Protein AF-A0A1R3UM86-F1 (afdb_monomer)

Mean predicted aligned error: 8.24 Å

Solvent-accessible surface area (backbone atoms only — not comparable to full-atom values): 5880 Å² total; per-residue (Å²): 135,85,75,83,79,52,48,93,75,40,53,72,79,44,79,42,78,63,51,101,90,42,57,15,37,38,29,35,41,43,92,96,79,44,45,35,36,31,32,34,75,47,96,32,30,38,39,35,24,37,64,52,99,93,43,79,43,80,76,50,77,45,39,62,90,70,76,36,81,45,64,58,50,51,48,33,53,55,43,44,67,75,49,68,71,74,66,80,70,81,88,72,80,82,87,135

Structure (mmCIF, N/CA/C/O backbone):
data_AF-A0A1R3UM86-F1
#
_entry.id   AF-A0A1R3UM86-F1
#
loop_
_atom_site.group_PDB
_atom_site.id
_atom_site.type_symbol
_atom_site.label_atom_id
_atom_site.label_alt_id
_atom_site.label_comp_id
_atom_site.label_asym_id
_atom_site.label_entity_id
_atom_site.label_seq_id
_atom_site.pdbx_PDB_ins_code
_atom_site.Cartn_x
_atom_site.Cartn_y
_atom_site.Cartn_z
_atom_site.occupancy
_atom_site.B_iso_or_equiv
_atom_site.auth_seq_id
_atom_site.auth_comp_id
_atom_site.auth_asym_id
_atom_site.auth_atom_id
_atom_site.pdbx_PDB_model_num
ATOM 1 N N . MET A 1 1 ? -23.383 6.975 3.597 1.00 40.12 1 MET A N 1
ATOM 2 C CA . MET A 1 1 ? -22.492 6.794 2.433 1.00 40.12 1 MET A CA 1
ATOM 3 C C . MET A 1 1 ? -21.077 7.086 2.903 1.00 40.12 1 MET A C 1
ATOM 5 O O . MET A 1 1 ? -20.813 8.226 3.260 1.00 40.12 1 MET A O 1
ATOM 9 N N . ALA A 1 2 ? -20.217 6.074 3.027 1.00 54.38 2 ALA A N 1
ATOM 10 C CA . ALA A 1 2 ? -18.800 6.308 3.304 1.00 54.38 2 ALA A CA 1
ATOM 11 C C . ALA A 1 2 ? -18.134 6.722 1.985 1.00 54.38 2 ALA A C 1
ATOM 13 O O . ALA A 1 2 ? -18.314 6.045 0.975 1.00 54.38 2 ALA A O 1
ATOM 14 N N . LEU A 1 3 ? -17.450 7.866 1.971 1.00 58.16 3 LEU A N 1
ATOM 15 C CA . LEU A 1 3 ? -16.663 8.293 0.815 1.00 58.16 3 LEU A CA 1
ATOM 16 C C . LEU A 1 3 ? -15.552 7.259 0.563 1.00 58.16 3 LEU A C 1
ATOM 18 O O . LEU A 1 3 ? -14.975 6.769 1.538 1.00 58.16 3 LEU A O 1
ATOM 22 N N . PRO A 1 4 ? -15.246 6.920 -0.703 1.00 70.06 4 PRO A N 1
ATOM 23 C CA . PRO A 1 4 ? -14.147 6.015 -1.006 1.00 70.06 4 PRO A CA 1
ATOM 24 C C . PRO A 1 4 ? -12.846 6.627 -0.486 1.00 70.06 4 PRO A C 1
ATOM 26 O O . PRO A 1 4 ? -12.523 7.778 -0.793 1.00 70.06 4 PRO A O 1
ATOM 29 N N . LEU A 1 5 ? -12.129 5.864 0.335 1.00 82.81 5 LEU A N 1
ATOM 30 C CA . LEU A 1 5 ? -10.875 6.293 0.935 1.00 82.81 5 LEU A CA 1
ATOM 31 C C . LEU A 1 5 ? -9.834 6.484 -0.176 1.00 82.81 5 LEU A C 1
ATOM 33 O O . LEU A 1 5 ? -9.606 5.580 -0.981 1.00 82.81 5 LEU A O 1
ATOM 37 N N . ARG A 1 6 ? -9.215 7.667 -0.242 1.00 90.12 6 ARG A N 1
ATOM 38 C CA . ARG A 1 6 ? -8.183 7.972 -1.241 1.00 90.12 6 ARG A CA 1
ATOM 39 C C . ARG A 1 6 ? -6.802 7.929 -0.620 1.00 90.12 6 ARG A C 1
ATOM 41 O O . ARG A 1 6 ? -6.574 8.551 0.416 1.00 90.12 6 ARG A O 1
ATOM 48 N N . ALA A 1 7 ? -5.863 7.270 -1.295 1.00 90.69 7 ALA A N 1
ATOM 49 C CA . ALA A 1 7 ? -4.482 7.173 -0.829 1.00 90.69 7 ALA A CA 1
ATOM 50 C C . ALA A 1 7 ? -3.831 8.557 -0.647 1.00 90.69 7 ALA A C 1
ATOM 52 O O . ALA A 1 7 ? -3.067 8.763 0.290 1.00 90.69 7 ALA A O 1
ATOM 53 N N . SER A 1 8 ? -4.198 9.537 -1.481 1.00 92.00 8 SER A N 1
ATOM 54 C CA . SER A 1 8 ? -3.701 10.922 -1.409 1.00 92.00 8 SER A CA 1
ATOM 55 C C . SER A 1 8 ? -4.169 11.695 -0.176 1.00 92.00 8 SER A C 1
ATOM 57 O O . SER A 1 8 ? -3.624 12.752 0.129 1.00 92.00 8 SER A O 1
ATOM 59 N N . GLN A 1 9 ? -5.175 11.180 0.529 1.00 92.06 9 GLN A N 1
ATOM 60 C CA . GLN A 1 9 ? -5.705 11.763 1.759 1.00 92.06 9 GLN A CA 1
ATOM 61 C C . GLN A 1 9 ? -5.142 11.077 3.007 1.00 92.06 9 GLN A C 1
ATOM 63 O O . GLN A 1 9 ? -5.433 11.511 4.123 1.00 92.06 9 GLN A O 1
ATOM 68 N N . LEU A 1 10 ? -4.356 10.007 2.841 1.00 92.31 10 LEU A N 1
ATOM 69 C CA . LEU A 1 10 ? -3.799 9.276 3.965 1.00 92.31 10 LEU A CA 1
ATOM 70 C C . LEU A 1 10 ? -2.593 10.013 4.555 1.00 92.31 10 LEU A C 1
ATOM 72 O O . LEU A 1 10 ? -1.683 10.398 3.817 1.00 92.31 10 LEU A O 1
ATOM 76 N N . PRO A 1 11 ? -2.531 10.170 5.887 1.00 94.88 11 PRO A N 1
ATOM 77 C CA . PRO A 1 11 ? -1.351 10.706 6.541 1.00 94.88 11 PRO A CA 1
ATOM 78 C C . PRO A 1 11 ? -0.139 9.794 6.317 1.00 94.88 11 PRO A C 1
ATOM 80 O O . PRO A 1 11 ? -0.126 8.627 6.717 1.00 94.88 11 PRO A O 1
ATOM 83 N N . VAL A 1 12 ? 0.911 10.362 5.726 1.00 96.38 12 VAL A N 1
ATOM 84 C CA . VAL A 1 12 ? 2.212 9.707 5.565 1.00 96.38 12 VAL A CA 1
ATOM 85 C C . VAL A 1 12 ? 3.000 9.850 6.865 1.00 96.38 12 VAL A C 1
ATOM 87 O O . VAL A 1 12 ? 3.270 10.959 7.326 1.00 96.38 12 VAL A O 1
ATOM 90 N N . LYS A 1 13 ? 3.359 8.723 7.483 1.00 96.56 13 LYS A N 1
ATOM 91 C CA . LYS A 1 13 ? 4.146 8.681 8.731 1.00 96.56 13 LYS A CA 1
ATOM 92 C C . LYS A 1 13 ? 5.639 8.547 8.481 1.00 96.56 13 LYS A C 1
ATOM 94 O O . LYS A 1 13 ? 6.440 8.940 9.323 1.00 96.56 13 LYS A O 1
ATOM 99 N N . TYR A 1 14 ? 6.007 7.967 7.346 1.00 95.88 14 TYR A N 1
ATOM 100 C CA . TYR A 1 14 ? 7.392 7.790 6.941 1.00 95.88 14 TYR A CA 1
ATOM 101 C C . TYR A 1 14 ? 7.467 7.725 5.423 1.00 95.88 14 TYR A C 1
ATOM 103 O O . TYR A 1 14 ? 6.652 7.051 4.797 1.00 95.88 14 TYR A O 1
ATOM 111 N N . GLU A 1 15 ? 8.463 8.382 4.848 1.00 95.38 15 GLU A N 1
ATOM 112 C CA . GLU A 1 15 ? 8.750 8.324 3.423 1.00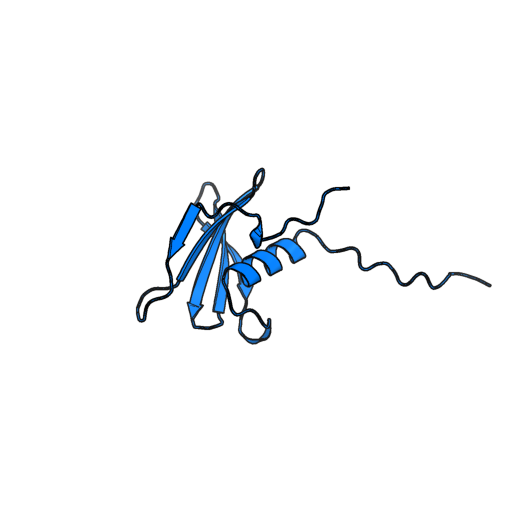 95.38 15 GLU A CA 1
ATOM 113 C C . GLU A 1 15 ? 10.258 8.253 3.212 1.00 95.38 15 GLU A C 1
ATOM 115 O O . GLU A 1 15 ? 11.042 8.941 3.872 1.00 95.38 15 GLU A O 1
ATOM 120 N N . ARG A 1 16 ? 10.656 7.389 2.286 1.00 94.19 16 ARG A N 1
ATOM 121 C CA . ARG A 1 16 ? 12.020 7.244 1.811 1.00 94.19 16 ARG A CA 1
ATOM 122 C C . ARG A 1 16 ? 11.984 6.929 0.325 1.00 94.19 16 ARG A C 1
ATOM 124 O O . ARG A 1 16 ? 11.476 5.883 -0.074 1.00 94.19 16 ARG A O 1
ATOM 131 N N . SER A 1 17 ? 12.598 7.788 -0.474 1.00 90.44 17 SER A N 1
ATOM 132 C CA . SER A 1 17 ? 12.781 7.551 -1.904 1.00 90.44 17 SER A CA 1
ATOM 133 C C . SER A 1 17 ? 13.673 6.339 -2.167 1.00 90.44 17 SER A C 1
ATOM 135 O O . SER A 1 17 ? 14.562 6.016 -1.375 1.00 90.44 17 SER A O 1
ATOM 137 N N . ARG A 1 18 ? 13.450 5.670 -3.300 1.00 90.06 18 ARG A N 1
ATOM 138 C CA . ARG A 1 18 ? 14.321 4.589 -3.764 1.00 90.06 18 ARG A CA 1
ATOM 139 C C . ARG A 1 18 ? 15.719 5.121 -4.088 1.00 90.06 18 ARG A C 1
ATOM 141 O O . ARG A 1 18 ? 15.872 6.147 -4.747 1.00 90.06 18 ARG A O 1
ATOM 148 N N . GLU A 1 19 ? 16.733 4.368 -3.680 1.00 88.88 19 GLU A N 1
ATOM 149 C CA . GLU A 1 19 ? 18.144 4.611 -3.994 1.00 88.88 19 GLU A CA 1
ATOM 150 C C . GLU A 1 19 ? 18.718 3.384 -4.727 1.00 88.88 19 GLU A C 1
ATOM 152 O O . GLU A 1 19 ? 18.123 2.307 -4.714 1.00 88.88 19 GLU A O 1
ATOM 157 N N . ALA A 1 20 ? 19.892 3.503 -5.357 1.00 81.62 20 ALA A N 1
ATOM 158 C CA . ALA A 1 20 ? 20.475 2.428 -6.179 1.00 81.62 20 ALA A CA 1
ATOM 159 C C . ALA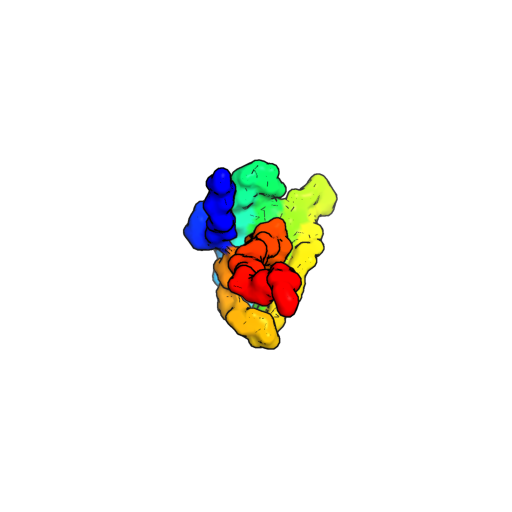 A 1 20 ? 20.631 1.076 -5.447 1.00 81.62 20 ALA A C 1
ATOM 161 O O . ALA A 1 20 ? 20.584 0.023 -6.079 1.00 81.62 20 ALA A O 1
ATOM 162 N N . HIS A 1 21 ? 20.792 1.103 -4.122 1.00 85.06 21 HIS A N 1
ATOM 163 C CA . HIS A 1 21 ? 21.000 -0.081 -3.281 1.00 85.06 21 HIS A CA 1
ATOM 164 C C . HIS A 1 21 ? 19.968 -0.206 -2.157 1.00 85.06 21 HIS A C 1
ATOM 166 O O . HIS A 1 21 ? 20.166 -0.981 -1.221 1.00 85.06 21 HIS A O 1
ATOM 172 N N . ARG A 1 22 ? 18.891 0.585 -2.203 1.00 86.75 22 ARG A N 1
ATOM 173 C CA . ARG A 1 22 ? 17.908 0.629 -1.123 1.00 86.75 22 ARG A CA 1
ATOM 174 C C . ARG A 1 22 ? 16.499 0.807 -1.682 1.00 86.75 22 ARG A C 1
ATOM 176 O O . ARG A 1 22 ? 16.266 1.770 -2.411 1.00 86.75 22 ARG A O 1
ATOM 183 N N . PRO A 1 23 ? 15.550 -0.069 -1.316 1.00 9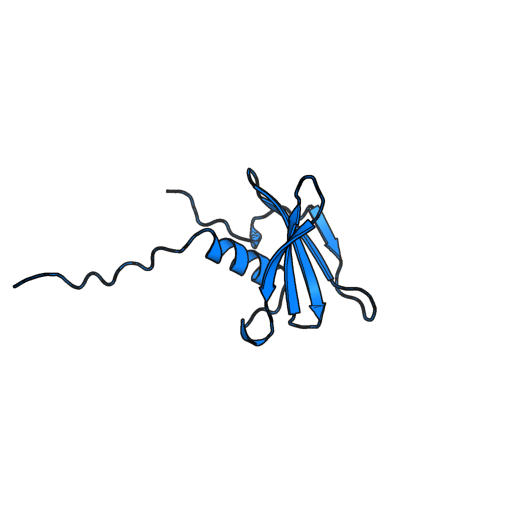0.69 23 PRO A N 1
ATOM 184 C CA . PRO A 1 23 ? 14.186 0.051 -1.802 1.00 90.69 23 PRO A CA 1
ATOM 185 C C . PRO A 1 23 ? 13.534 1.338 -1.294 1.00 90.69 23 PRO A C 1
ATOM 187 O O . PRO A 1 23 ? 13.793 1.780 -0.161 1.00 90.69 23 PRO A O 1
ATOM 190 N N . GLY A 1 24 ? 12.662 1.909 -2.122 1.00 94.06 24 GLY A N 1
ATOM 191 C CA . GLY A 1 24 ? 11.773 2.987 -1.702 1.00 94.06 24 GLY A CA 1
ATOM 192 C C . GLY A 1 24 ? 10.798 2.469 -0.650 1.00 94.06 24 GLY A C 1
ATOM 193 O O . GLY A 1 24 ? 10.495 1.275 -0.609 1.00 94.06 24 GLY A O 1
ATOM 194 N N . GLN A 1 25 ? 10.359 3.328 0.260 1.00 96.06 25 GLN A N 1
ATOM 195 C CA . GLN A 1 25 ? 9.423 2.940 1.304 1.00 96.06 25 GLN A CA 1
ATOM 196 C C . GLN A 1 25 ? 8.554 4.1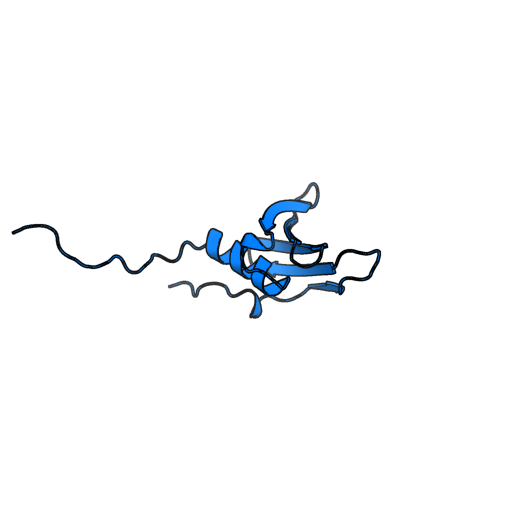11 1.735 1.00 96.06 25 GLN A C 1
ATOM 198 O O . GLN A 1 25 ? 9.075 5.129 2.180 1.00 96.06 25 GLN A O 1
ATOM 203 N N . THR A 1 26 ? 7.244 3.902 1.725 1.00 97.56 26 THR A N 1
ATOM 204 C CA . THR A 1 26 ? 6.269 4.865 2.240 1.00 97.56 26 THR A CA 1
ATOM 205 C C . THR A 1 26 ? 5.339 4.166 3.220 1.00 97.56 26 THR A C 1
ATOM 207 O O . THR A 1 26 ? 4.859 3.068 2.944 1.00 97.56 26 THR A O 1
ATOM 210 N N . ILE A 1 27 ? 5.111 4.763 4.390 1.00 97.50 27 ILE A N 1
ATOM 211 C CA . ILE A 1 27 ? 4.198 4.250 5.414 1.00 97.50 27 ILE A CA 1
ATOM 212 C C . ILE A 1 27 ? 3.025 5.211 5.553 1.00 97.50 27 ILE A C 1
ATOM 214 O O . ILE A 1 27 ? 3.200 6.367 5.942 1.00 97.50 27 ILE A O 1
ATOM 218 N N . TYR A 1 28 ? 1.834 4.697 5.282 1.00 96.75 28 TYR A N 1
ATOM 219 C CA . TYR A 1 28 ? 0.556 5.378 5.407 1.00 96.75 28 TYR A CA 1
ATOM 220 C C . TYR A 1 28 ? -0.142 4.933 6.693 1.00 96.75 28 TYR A C 1
ATOM 222 O O . TYR A 1 28 ? -0.126 3.752 7.044 1.00 96.75 28 TYR A O 1
ATOM 230 N N . GLU A 1 29 ? -0.788 5.862 7.388 1.00 95.00 29 GLU A N 1
ATOM 231 C CA . GLU A 1 29 ? -1.754 5.532 8.437 1.00 95.00 29 GLU A CA 1
ATOM 232 C C . GLU A 1 29 ? -3.167 5.612 7.867 1.00 95.00 29 GLU A C 1
ATOM 234 O O . GLU A 1 29 ? -3.577 6.629 7.313 1.00 95.00 29 GLU A O 1
ATOM 239 N N . VAL A 1 30 ? -3.926 4.535 8.037 1.00 91.06 30 VAL A N 1
ATOM 240 C CA . VAL A 1 30 ? -5.358 4.497 7.757 1.00 91.06 30 VAL A CA 1
ATOM 241 C C . VAL A 1 30 ? -6.081 4.505 9.094 1.00 91.06 30 VAL A C 1
ATOM 243 O O . VAL A 1 30 ? -5.993 3.553 9.877 1.00 91.06 30 VAL A O 1
ATOM 246 N N . THR A 1 31 ? -6.790 5.595 9.376 1.00 87.06 31 THR A N 1
ATOM 247 C CA . THR A 1 31 ? -7.533 5.755 10.627 1.00 87.06 31 THR A CA 1
ATOM 248 C C . THR A 1 31 ? -8.537 4.615 10.802 1.00 87.06 31 THR A C 1
ATOM 250 O O . THR A 1 31 ? -9.399 4.405 9.956 1.00 87.06 31 THR A O 1
ATOM 253 N N . GLY A 1 32 ? -8.418 3.874 11.906 1.00 84.06 32 GLY A N 1
ATOM 254 C CA . GLY A 1 32 ? -9.273 2.722 12.212 1.00 84.06 32 GLY A CA 1
ATOM 255 C C . GLY A 1 32 ? -8.783 1.375 11.664 1.00 84.06 32 GLY A C 1
ATOM 256 O O . GLY A 1 32 ? -9.259 0.350 12.142 1.00 84.06 32 GLY A O 1
ATOM 257 N N . SER A 1 33 ? -7.808 1.354 10.748 1.00 86.00 33 SER A N 1
ATOM 258 C CA . SER A 1 33 ? -7.242 0.111 10.185 1.00 86.00 33 SER A CA 1
ATOM 259 C C . SER A 1 33 ? -5.770 -0.111 10.546 1.00 86.00 33 SER A C 1
ATOM 261 O O . SER A 1 33 ? -5.328 -1.252 10.606 1.00 86.00 33 SER A O 1
ATOM 263 N N . GLY A 1 34 ? -5.014 0.953 10.833 1.00 92.38 34 GLY A N 1
ATOM 264 C CA . GLY A 1 34 ? -3.616 0.867 11.262 1.00 92.38 34 GLY A CA 1
ATOM 265 C C . GLY A 1 34 ? -2.626 1.353 10.205 1.00 92.38 34 GLY A C 1
ATOM 266 O O . GLY A 1 34 ? -2.933 2.243 9.412 1.00 92.38 34 GLY A O 1
ATOM 267 N N . LEU A 1 35 ? -1.407 0.809 10.235 1.00 96.25 35 LEU A N 1
ATOM 268 C CA . LEU A 1 35 ? -0.317 1.223 9.350 1.00 96.25 35 LEU A CA 1
ATOM 269 C C . LEU A 1 35 ? -0.197 0.300 8.140 1.00 96.25 35 LEU A C 1
ATOM 271 O O . LEU A 1 35 ? -0.202 -0.926 8.273 1.00 96.25 35 LEU A O 1
ATOM 275 N N . TYR A 1 36 ? -0.005 0.913 6.979 1.00 96.88 36 TYR A N 1
ATOM 276 C CA . TYR A 1 36 ? 0.293 0.247 5.720 1.00 96.88 36 TYR A CA 1
ATOM 277 C C . TYR A 1 36 ? 1.627 0.740 5.191 1.00 96.88 36 TYR A C 1
ATOM 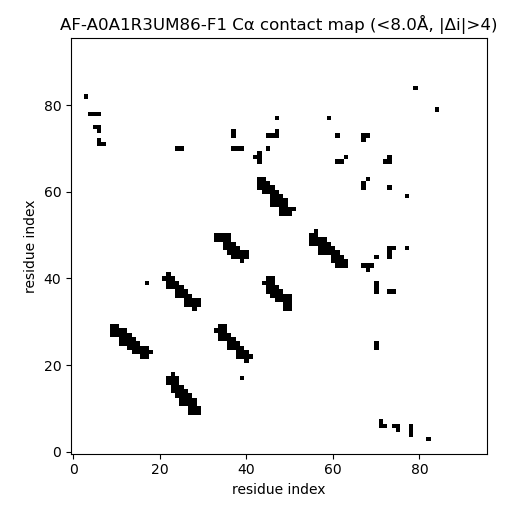279 O O . TYR A 1 36 ? 1.946 1.921 5.286 1.00 96.88 36 TYR A O 1
ATOM 287 N N . ARG A 1 37 ? 2.416 -0.165 4.634 1.00 97.50 37 ARG A N 1
ATOM 288 C CA . ARG A 1 37 ? 3.738 0.105 4.089 1.00 97.50 37 ARG A CA 1
ATOM 289 C C . ARG A 1 37 ? 3.756 -0.301 2.634 1.00 97.50 37 ARG A C 1
ATOM 291 O O . ARG A 1 37 ? 3.478 -1.454 2.330 1.00 97.50 37 ARG A O 1
ATOM 298 N N . VAL A 1 38 ? 4.168 0.620 1.781 1.00 97.25 38 VAL A N 1
ATOM 299 C CA . VAL A 1 38 ? 4.457 0.365 0.377 1.00 97.25 38 VAL A CA 1
ATOM 300 C C . VAL A 1 38 ? 5.965 0.357 0.196 1.00 97.25 38 VAL A C 1
ATOM 302 O O . VAL A 1 38 ? 6.640 1.290 0.631 1.00 97.25 38 VAL A O 1
ATOM 305 N N . THR A 1 39 ? 6.499 -0.709 -0.391 1.00 97.00 39 THR A N 1
ATOM 306 C CA . THR A 1 39 ? 7.931 -0.859 -0.673 1.00 97.00 39 THR A CA 1
ATOM 307 C C . THR A 1 39 ? 8.135 -0.906 -2.177 1.00 97.00 39 THR A C 1
ATOM 309 O O . THR A 1 39 ? 7.517 -1.725 -2.838 1.00 97.00 39 THR A O 1
ATOM 312 N N . GLU A 1 40 ? 8.998 -0.046 -2.709 1.00 94.62 40 GLU A N 1
ATOM 313 C CA . GLU A 1 40 ? 9.409 -0.074 -4.116 1.00 94.62 40 GLU A CA 1
ATOM 314 C C . GLU A 1 40 ? 10.723 -0.861 -4.219 1.00 94.62 40 GLU A C 1
ATOM 316 O O . GLU A 1 40 ? 11.804 -0.321 -3.941 1.00 94.62 40 GLU A O 1
ATOM 321 N N . ALA A 1 41 ? 10.634 -2.150 -4.556 1.00 86.88 41 ALA A N 1
ATOM 322 C CA . ALA A 1 41 ? 11.799 -3.032 -4.675 1.00 86.88 41 ALA A CA 1
ATOM 323 C C . ALA A 1 41 ? 12.608 -2.711 -5.943 1.00 86.88 41 ALA A C 1
ATOM 325 O O . ALA A 1 41 ? 13.819 -2.454 -5.898 1.00 86.88 41 ALA A O 1
ATOM 326 N N . SER A 1 42 ? 11.899 -2.614 -7.063 1.00 86.56 42 SER A N 1
ATOM 327 C CA . SER A 1 42 ? 12.417 -2.246 -8.377 1.00 86.56 42 SER A CA 1
ATOM 328 C C . SER A 1 42 ? 11.519 -1.185 -8.993 1.00 86.56 42 SER A C 1
ATOM 330 O O . SER A 1 42 ? 10.397 -0.962 -8.549 1.00 86.56 42 SER A O 1
ATOM 332 N N . ARG A 1 43 ? 11.999 -0.537 -10.055 1.00 83.44 43 ARG A N 1
ATOM 333 C CA . ARG A 1 43 ? 11.182 0.426 -10.793 1.00 83.44 43 ARG A CA 1
ATOM 334 C C . ARG A 1 43 ? 9.959 -0.291 -11.381 1.00 83.44 43 ARG A C 1
ATOM 336 O O . ARG A 1 43 ? 10.132 -1.105 -12.283 1.00 83.44 43 ARG A O 1
ATOM 343 N N . GLY A 1 44 ? 8.767 0.042 -10.887 1.00 85.50 44 GLY A N 1
ATOM 344 C CA . GLY A 1 44 ? 7.515 -0.604 -11.294 1.00 85.50 44 GLY A CA 1
ATOM 345 C C . GLY A 1 44 ? 7.174 -1.890 -10.531 1.00 85.50 44 GLY A C 1
ATOM 346 O O . GLY A 1 44 ? 6.248 -2.570 -10.939 1.00 85.50 44 GLY A O 1
ATOM 347 N N . GLU A 1 45 ? 7.895 -2.241 -9.459 1.00 93.38 45 GLU A N 1
ATOM 348 C CA . GLU A 1 45 ? 7.521 -3.345 -8.559 1.00 93.38 45 GLU A CA 1
ATOM 349 C C . GLU A 1 45 ? 7.257 -2.804 -7.151 1.00 93.38 45 GLU A C 1
ATOM 351 O O . GLU A 1 45 ? 8.164 -2.256 -6.506 1.00 93.38 45 GLU A O 1
ATOM 356 N N . PHE A 1 46 ? 6.025 -2.985 -6.674 1.00 96.00 46 PHE A N 1
ATOM 357 C CA . PHE A 1 46 ? 5.556 -2.460 -5.396 1.00 96.00 46 PHE A CA 1
ATOM 358 C C . PHE A 1 46 ? 4.930 -3.545 -4.522 1.00 96.00 46 PHE A C 1
ATOM 360 O O . PHE A 1 46 ? 4.014 -4.247 -4.941 1.00 96.00 46 PHE A O 1
ATOM 367 N N . ASP A 1 47 ? 5.361 -3.608 -3.266 1.00 96.44 47 ASP A N 1
ATOM 368 C CA . ASP A 1 47 ? 4.789 -4.487 -2.246 1.00 96.44 47 ASP A CA 1
ATOM 369 C C . ASP A 1 47 ? 4.008 -3.666 -1.226 1.00 96.44 47 ASP A C 1
ATOM 371 O O . ASP A 1 47 ? 4.571 -2.776 -0.574 1.00 96.44 47 ASP A O 1
ATOM 375 N N . VAL A 1 48 ? 2.726 -3.984 -1.046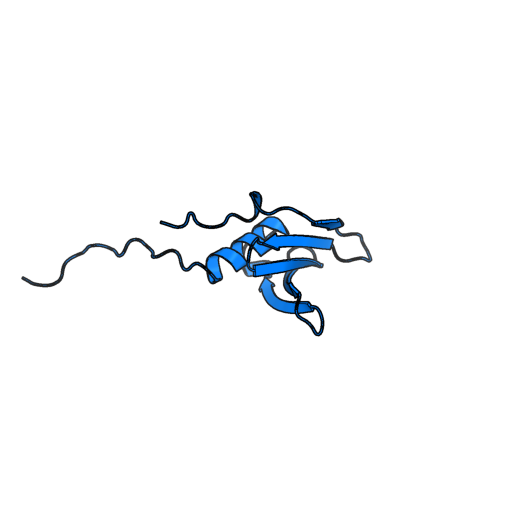 1.00 96.56 48 VAL A N 1
ATOM 376 C CA . VAL A 1 48 ? 1.879 -3.385 -0.011 1.00 96.56 48 VAL A CA 1
ATOM 377 C C . VAL A 1 48 ? 1.759 -4.360 1.153 1.00 96.56 48 VAL A C 1
ATOM 379 O O . VAL A 1 48 ? 1.370 -5.512 0.984 1.00 96.56 48 VAL A O 1
ATOM 382 N N . ALA A 1 49 ? 2.065 -3.890 2.357 1.00 97.38 49 ALA A N 1
ATOM 383 C CA . ALA A 1 49 ? 2.001 -4.667 3.588 1.00 97.38 49 ALA A CA 1
ATOM 384 C C . ALA A 1 49 ? 1.262 -3.901 4.689 1.00 97.38 49 ALA A C 1
ATOM 386 O O . ALA A 1 49 ? 1.259 -2.673 4.701 1.00 97.38 49 ALA A O 1
ATOM 387 N N . THR A 1 50 ? 0.688 -4.608 5.659 1.00 96.44 50 THR A N 1
ATOM 388 C CA . THR A 1 50 ? 0.100 -4.017 6.873 1.00 96.44 50 THR A CA 1
ATOM 389 C C . THR A 1 50 ? 0.895 -4.395 8.116 1.00 96.44 50 THR A C 1
ATOM 391 O O . THR A 1 50 ? 1.554 -5.438 8.150 1.00 96.44 50 THR A O 1
ATOM 394 N N . LEU A 1 51 ? 0.867 -3.537 9.135 1.00 95.94 51 LEU A N 1
ATOM 395 C CA . LEU A 1 51 ? 1.504 -3.813 10.417 1.00 95.94 51 LEU A CA 1
ATOM 396 C C . LEU A 1 51 ? 0.573 -4.625 11.323 1.00 95.94 51 LEU A C 1
ATOM 398 O O . LEU A 1 51 ? -0.480 -4.149 11.741 1.00 95.94 51 LEU A O 1
ATOM 402 N N . THR A 1 52 ? 1.016 -5.821 11.692 1.00 93.06 52 THR A N 1
ATOM 403 C CA . THR A 1 52 ? 0.366 -6.694 12.675 1.00 93.06 52 THR A CA 1
ATOM 404 C C . THR A 1 52 ? 1.202 -6.787 13.956 1.00 93.06 52 THR A C 1
ATOM 406 O O . THR A 1 52 ? 2.311 -6.255 14.035 1.00 93.06 52 THR A O 1
ATOM 409 N N . GLN A 1 53 ? 0.705 -7.508 14.966 1.00 90.12 53 GLN A N 1
ATOM 410 C CA . GLN A 1 53 ? 1.432 -7.740 16.223 1.00 90.12 53 GLN A CA 1
ATOM 411 C C . GLN A 1 53 ? 2.777 -8.459 16.034 1.00 90.12 53 GLN A C 1
ATOM 413 O O . GLN A 1 53 ? 3.680 -8.286 16.847 1.00 90.12 53 GLN A O 1
ATOM 418 N N . ILE A 1 54 ? 2.909 -9.259 14.973 1.00 92.62 54 ILE A N 1
ATOM 419 C CA . ILE A 1 54 ? 4.113 -10.048 14.681 1.00 92.62 54 ILE A CA 1
ATOM 420 C C . ILE A 1 54 ? 5.035 -9.377 13.653 1.00 92.62 54 ILE A C 1
ATOM 422 O O . ILE A 1 54 ? 6.101 -9.907 13.349 1.00 92.62 54 ILE A O 1
ATOM 426 N N . GLY A 1 55 ? 4.647 -8.213 13.122 1.00 94.62 55 GLY A N 1
ATOM 427 C CA . GLY A 1 55 ? 5.411 -7.467 12.127 1.00 94.62 55 GLY A CA 1
ATOM 428 C C . GLY A 1 55 ? 4.617 -7.167 10.859 1.00 94.62 55 GLY A C 1
ATOM 429 O O . GLY A 1 55 ? 3.389 -7.118 10.863 1.00 94.62 55 GLY A O 1
ATOM 430 N N . TRP A 1 56 ? 5.340 -6.916 9.769 1.00 95.88 56 TRP A N 1
ATOM 431 C CA . TRP A 1 56 ? 4.749 -6.554 8.484 1.00 95.88 56 TRP A CA 1
ATOM 432 C C . TRP A 1 56 ? 4.269 -7.794 7.733 1.00 95.88 56 TRP A C 1
ATOM 434 O O . TRP A 1 56 ? 5.069 -8.679 7.436 1.00 95.88 56 TRP A O 1
ATOM 444 N N . THR A 1 57 ? 2.986 -7.819 7.396 1.00 96.00 57 THR A N 1
ATOM 445 C CA . THR A 1 57 ? 2.360 -8.874 6.594 1.00 96.00 57 THR A CA 1
ATOM 446 C C . THR A 1 57 ? 2.061 -8.331 5.206 1.00 96.00 57 THR A C 1
ATOM 448 O O . THR A 1 57 ? 1.385 -7.312 5.084 1.00 96.00 57 THR A O 1
ATOM 451 N N . GLU A 1 58 ? 2.583 -8.990 4.175 1.00 95.75 58 GLU A N 1
ATOM 452 C CA . GLU A 1 58 ? 2.315 -8.658 2.774 1.00 95.75 58 GLU A CA 1
ATOM 453 C C . GLU A 1 58 ? 0.842 -8.907 2.426 1.00 95.75 58 GLU A C 1
ATOM 455 O O . GLU A 1 58 ? 0.232 -9.861 2.911 1.00 95.75 58 GLU A O 1
ATOM 460 N N . LEU A 1 59 ? 0.270 -8.013 1.625 1.00 94.62 59 LEU A N 1
ATOM 461 C CA . LEU A 1 59 ? -1.136 -8.027 1.230 1.00 94.62 59 LEU A CA 1
ATOM 462 C C . LEU A 1 59 ? -1.272 -8.239 -0.271 1.00 94.62 59 LEU A C 1
ATOM 464 O O . LEU A 1 59 ? -1.962 -9.159 -0.701 1.00 94.62 59 LEU A O 1
ATOM 468 N N . ILE A 1 60 ? -0.613 -7.379 -1.050 1.00 95.00 60 ILE A N 1
ATOM 469 C CA . ILE A 1 60 ? -0.573 -7.449 -2.507 1.00 95.00 60 ILE A CA 1
ATOM 470 C C . ILE A 1 60 ? 0.820 -7.076 -3.004 1.00 95.00 60 ILE A C 1
ATOM 472 O O . ILE A 1 60 ? 1.506 -6.245 -2.399 1.00 95.00 60 ILE A O 1
ATOM 476 N N . ARG A 1 61 ? 1.187 -7.664 -4.140 1.00 95.12 61 ARG A N 1
ATOM 477 C CA . ARG A 1 61 ? 2.361 -7.304 -4.925 1.00 95.12 61 ARG A CA 1
ATOM 478 C C . ARG A 1 61 ? 1.892 -6.866 -6.302 1.00 95.12 61 ARG A C 1
ATOM 480 O O . ARG A 1 61 ? 1.074 -7.556 -6.903 1.00 95.12 61 ARG A O 1
ATOM 487 N N . LEU A 1 62 ? 2.379 -5.715 -6.740 1.00 94.31 62 LEU A N 1
ATOM 488 C CA . LEU A 1 62 ? 2.033 -5.075 -8.003 1.00 94.31 62 LEU A CA 1
ATOM 489 C C . LEU A 1 62 ? 3.293 -4.983 -8.851 1.00 94.31 62 LEU A C 1
ATOM 491 O O . LEU A 1 62 ? 4.365 -4.644 -8.333 1.00 94.31 62 LEU A O 1
ATOM 495 N N . ASP A 1 63 ? 3.158 -5.273 -10.136 1.00 92.19 63 ASP A N 1
ATOM 496 C CA . ASP A 1 63 ? 4.241 -5.154 -11.101 1.00 92.19 63 ASP A CA 1
ATOM 497 C C . ASP A 1 63 ? 3.881 -4.192 -12.239 1.00 92.19 63 ASP A C 1
ATOM 499 O O . ASP A 1 63 ? 2.822 -3.565 -12.264 1.00 92.19 63 ASP A O 1
ATOM 503 N N . VAL A 1 64 ? 4.795 -4.044 -13.196 1.00 86.69 64 VAL A N 1
ATOM 504 C CA . VAL A 1 64 ? 4.638 -3.132 -14.335 1.00 86.69 64 VAL A CA 1
ATOM 505 C C . VAL A 1 64 ? 3.378 -3.421 -15.163 1.00 86.69 64 VAL A C 1
ATOM 507 O O . VAL A 1 64 ? 2.864 -2.523 -15.827 1.00 86.69 64 VAL A O 1
ATOM 510 N N . SER A 1 65 ? 2.869 -4.653 -15.122 1.00 88.62 65 SER A N 1
ATOM 511 C CA . SER A 1 65 ? 1.649 -5.074 -15.817 1.00 88.62 65 SER A CA 1
ATOM 512 C C . SER A 1 65 ? 0.379 -4.482 -15.201 1.00 88.62 65 SER A C 1
ATOM 514 O O . SER A 1 65 ? -0.639 -4.409 -15.888 1.00 88.62 65 SER A O 1
ATOM 516 N N . ASP A 1 66 ? 0.436 -4.039 -13.942 1.00 89.12 66 ASP A N 1
ATOM 517 C CA . ASP A 1 66 ? -0.679 -3.407 -13.229 1.00 89.12 66 ASP A CA 1
ATOM 518 C C . ASP A 1 66 ? -0.799 -1.895 -13.516 1.00 89.12 66 ASP A C 1
ATOM 520 O O . ASP A 1 66 ? -1.681 -1.240 -12.964 1.00 89.12 66 ASP A O 1
ATOM 524 N N . ASP A 1 67 ? 0.068 -1.333 -14.372 1.00 88.25 67 ASP A N 1
ATOM 525 C CA . ASP A 1 67 ? 0.127 0.103 -14.715 1.00 88.25 67 ASP A CA 1
ATOM 526 C C . ASP A 1 67 ? 0.361 1.018 -13.490 1.00 88.25 67 ASP A C 1
ATOM 528 O O . ASP A 1 67 ? -0.079 2.163 -13.434 1.00 88.25 67 ASP A O 1
ATOM 532 N N . VAL A 1 68 ? 1.072 0.504 -12.479 1.00 90.06 68 VAL A N 1
ATOM 533 C CA . VAL A 1 68 ? 1.396 1.217 -11.234 1.00 90.06 68 VAL A CA 1
ATOM 534 C C . VAL A 1 68 ? 2.848 1.693 -11.255 1.00 90.06 68 VAL A C 1
ATOM 536 O O . VAL A 1 68 ? 3.776 0.896 -11.405 1.00 90.06 68 VAL A O 1
ATOM 539 N N . PHE A 1 69 ? 3.069 2.995 -11.042 1.00 90.38 69 PHE A N 1
ATOM 540 C CA . PHE A 1 69 ? 4.404 3.605 -11.131 1.00 90.38 69 PHE A CA 1
ATOM 541 C C . PHE A 1 69 ? 4.851 4.324 -9.860 1.00 90.38 69 PHE A C 1
ATOM 543 O O . PHE A 1 69 ? 6.009 4.742 -9.765 1.00 90.38 69 PHE A O 1
ATOM 550 N N . THR A 1 70 ? 3.966 4.469 -8.876 1.00 92.69 70 THR A N 1
ATOM 551 C CA . THR A 1 70 ? 4.247 5.176 -7.626 1.00 92.69 70 THR A CA 1
ATOM 552 C C . THR A 1 70 ? 3.709 4.437 -6.406 1.00 92.69 70 THR A C 1
ATOM 554 O O . THR A 1 70 ? 2.721 3.705 -6.466 1.00 92.69 70 THR A O 1
ATOM 557 N N . ALA A 1 71 ? 4.316 4.705 -5.245 1.00 92.88 71 ALA A N 1
ATOM 558 C CA . ALA A 1 71 ? 3.835 4.163 -3.976 1.00 92.88 71 ALA A CA 1
ATOM 559 C C . ALA A 1 71 ? 2.388 4.592 -3.656 1.00 92.88 71 ALA A C 1
ATOM 561 O O . ALA A 1 71 ? 1.633 3.844 -3.035 1.00 92.88 71 ALA A O 1
ATOM 562 N N . LEU A 1 72 ? 1.997 5.787 -4.113 1.00 94.50 72 LEU A N 1
ATOM 563 C CA . LEU A 1 72 ? 0.647 6.315 -3.963 1.00 94.50 72 LEU A CA 1
ATOM 564 C C . LEU A 1 72 ? -0.375 5.488 -4.753 1.00 94.50 72 LEU A C 1
ATOM 566 O O . LEU A 1 72 ? -1.424 5.139 -4.213 1.00 94.50 72 LEU A O 1
ATOM 570 N N . GLU A 1 73 ? -0.065 5.169 -6.009 1.00 94.25 73 GLU A N 1
ATOM 571 C CA . GLU A 1 73 ? -0.908 4.333 -6.871 1.00 94.25 73 GLU A CA 1
ATOM 572 C C . GLU A 1 73 ? -1.013 2.909 -6.327 1.00 94.25 73 GLU A C 1
ATOM 574 O O . GLU A 1 73 ? -2.116 2.375 -6.243 1.00 94.25 73 GLU A O 1
ATOM 579 N N . ALA A 1 74 ? 0.097 2.336 -5.853 1.00 94.75 74 ALA A N 1
ATOM 580 C CA . ALA A 1 74 ? 0.093 1.022 -5.217 1.00 94.75 74 ALA A CA 1
ATOM 581 C C . ALA A 1 74 ? -0.815 0.981 -3.975 1.00 94.75 74 ALA A C 1
ATOM 583 O O . ALA A 1 74 ? -1.608 0.052 -3.801 1.00 94.75 74 ALA A O 1
ATOM 584 N N . MET A 1 75 ? -0.754 2.014 -3.127 1.00 95.12 75 MET A N 1
ATOM 585 C CA . MET A 1 75 ? -1.660 2.126 -1.983 1.00 95.12 75 MET A CA 1
ATOM 586 C C . MET A 1 75 ? -3.116 2.302 -2.436 1.00 95.12 75 MET A C 1
ATOM 588 O O . MET A 1 75 ? -4.008 1.690 -1.854 1.00 95.12 75 MET A O 1
ATOM 592 N N . GLN A 1 76 ? -3.377 3.100 -3.476 1.00 94.00 76 GLN A N 1
ATOM 593 C CA . GLN A 1 76 ? -4.730 3.280 -4.010 1.00 94.00 76 GLN A CA 1
ATOM 594 C C . GLN A 1 76 ? -5.303 1.971 -4.564 1.00 94.00 76 GLN A C 1
ATOM 596 O O . GLN A 1 76 ? -6.454 1.665 -4.266 1.00 94.00 76 GLN A O 1
ATOM 601 N N . ALA A 1 77 ? -4.509 1.179 -5.289 1.00 92.88 77 ALA A N 1
ATOM 602 C CA . ALA A 1 77 ? -4.920 -0.126 -5.801 1.00 92.88 77 ALA A CA 1
ATOM 603 C C . ALA A 1 77 ? -5.346 -1.067 -4.662 1.00 92.88 77 ALA A C 1
ATOM 605 O O . ALA A 1 77 ? -6.402 -1.693 -4.729 1.00 92.88 77 ALA A O 1
ATOM 606 N N . TRP A 1 78 ? -4.584 -1.097 -3.564 1.00 92.38 78 TRP A N 1
ATOM 607 C CA . TRP A 1 78 ? -4.966 -1.854 -2.370 1.00 92.38 78 TRP A CA 1
ATOM 608 C C . TRP A 1 78 ? -6.282 -1.367 -1.741 1.00 92.38 78 TRP A C 1
ATOM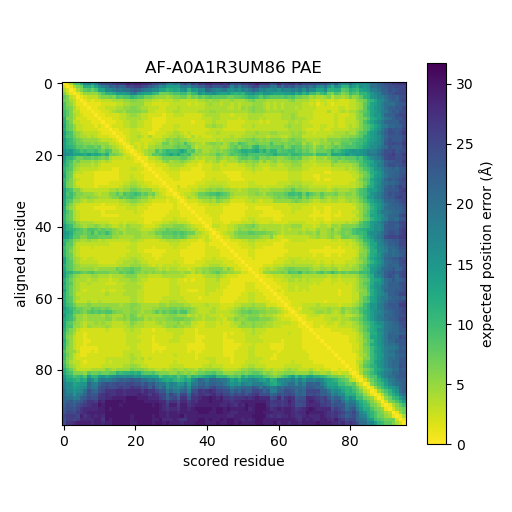 610 O O . TRP A 1 78 ? -7.109 -2.176 -1.313 1.00 92.38 78 TRP A O 1
ATOM 620 N N . LEU A 1 79 ? -6.505 -0.052 -1.680 1.00 91.12 79 LEU A N 1
ATOM 621 C CA . LEU A 1 79 ? -7.767 0.496 -1.174 1.00 91.12 79 LEU A CA 1
ATOM 622 C C . LEU A 1 79 ? -8.951 0.129 -2.077 1.00 91.12 79 LEU A C 1
ATOM 624 O O . LEU A 1 79 ? -10.000 -0.248 -1.559 1.00 91.12 79 LEU A O 1
ATOM 628 N N . ASP A 1 80 ? -8.778 0.175 -3.399 1.00 88.94 80 ASP A N 1
ATOM 629 C CA . ASP A 1 80 ? -9.809 -0.216 -4.370 1.00 88.94 80 ASP A CA 1
ATOM 630 C C . ASP A 1 80 ? -10.171 -1.708 -4.273 1.00 88.94 80 ASP A C 1
ATOM 632 O O . ASP A 1 80 ? -11.335 -2.070 -4.431 1.00 88.94 80 ASP A O 1
ATOM 636 N N . VAL A 1 81 ? -9.220 -2.582 -3.919 1.00 87.06 81 VAL A N 1
ATOM 637 C CA . VAL A 1 81 ? -9.520 -3.994 -3.612 1.00 87.06 81 VAL A CA 1
ATOM 638 C C . VAL A 1 81 ? -10.412 -4.128 -2.371 1.00 87.06 81 VAL A C 1
ATOM 640 O O . VAL A 1 81 ? -11.330 -4.948 -2.354 1.00 87.06 81 VAL A O 1
ATOM 643 N N . GLN A 1 82 ? -10.160 -3.333 -1.325 1.00 78.81 82 GLN A N 1
ATOM 644 C CA . GLN A 1 82 ? -10.939 -3.385 -0.080 1.00 78.81 82 GLN A CA 1
ATOM 645 C C . GLN A 1 82 ? -12.327 -2.758 -0.207 1.00 78.81 82 GLN A C 1
ATOM 647 O O . GLN A 1 82 ? -13.266 -3.182 0.471 1.00 78.81 82 GLN A O 1
ATOM 652 N N . THR A 1 83 ? -12.466 -1.743 -1.053 1.00 69.44 83 THR A N 1
ATOM 653 C CA . THR A 1 83 ? -13.754 -1.146 -1.383 1.00 69.44 83 THR A CA 1
ATOM 654 C C . THR A 1 83 ? -14.077 -1.495 -2.822 1.00 69.44 83 THR A C 1
ATOM 656 O O . THR A 1 83 ? -13.806 -0.660 -3.687 1.00 69.44 83 THR A O 1
ATOM 659 N N . PRO A 1 84 ? -14.662 -2.678 -3.107 1.00 58.94 84 PRO A N 1
ATOM 660 C CA . PRO A 1 84 ? -15.159 -2.943 -4.442 1.00 58.94 84 PRO A CA 1
ATOM 661 C C . PRO A 1 84 ? -16.133 -1.816 -4.748 1.00 58.94 84 PRO A C 1
ATOM 663 O O . PRO A 1 84 ? -17.196 -1.700 -4.129 1.00 58.94 84 PRO A O 1
ATOM 666 N N . THR A 1 85 ? -15.733 -0.921 -5.647 1.00 55.62 85 THR A N 1
ATO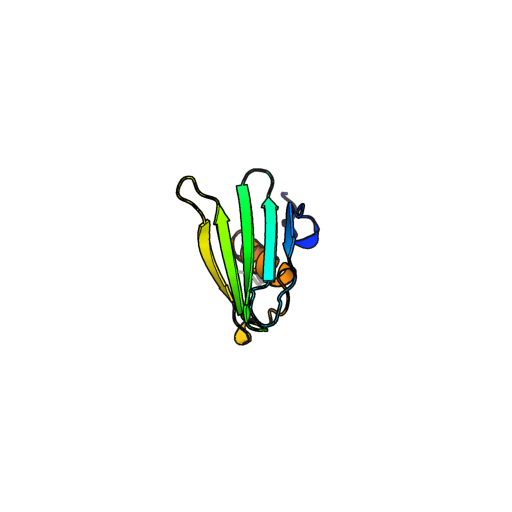M 667 C CA . THR A 1 85 ? -16.666 0.029 -6.214 1.00 55.62 85 THR A CA 1
ATOM 668 C C . THR A 1 85 ? -17.733 -0.860 -6.823 1.00 55.62 85 THR A C 1
ATOM 670 O O . THR A 1 85 ? -17.455 -1.628 -7.743 1.00 55.62 85 THR A O 1
ATOM 673 N N . LEU A 1 86 ? -18.941 -0.829 -6.250 1.00 47.97 86 LEU A N 1
ATOM 674 C CA . LEU A 1 86 ? -20.130 -1.262 -6.960 1.00 47.97 86 LEU A CA 1
ATOM 675 C C . LEU A 1 86 ? -20.044 -0.512 -8.282 1.00 47.97 86 LEU A C 1
ATOM 677 O O . LEU A 1 86 ? -20.273 0.700 -8.322 1.00 47.97 86 LEU A O 1
ATOM 681 N N . ARG A 1 87 ? -19.619 -1.207 -9.346 1.00 50.41 87 ARG A N 1
ATOM 682 C CA . ARG A 1 87 ? -19.878 -0.729 -10.694 1.00 50.41 87 ARG A CA 1
ATOM 683 C C . ARG A 1 87 ? -21.364 -0.398 -10.663 1.00 50.41 87 ARG A C 1
ATOM 685 O O . ARG A 1 87 ? -22.114 -1.234 -10.148 1.00 50.41 87 ARG A O 1
ATOM 692 N N . PRO A 1 88 ? -21.792 0.804 -11.075 1.00 48.03 88 PRO A N 1
ATOM 693 C CA . PRO A 1 88 ? -23.206 1.004 -11.308 1.00 48.03 88 PRO A CA 1
ATOM 694 C C . PRO A 1 88 ? -2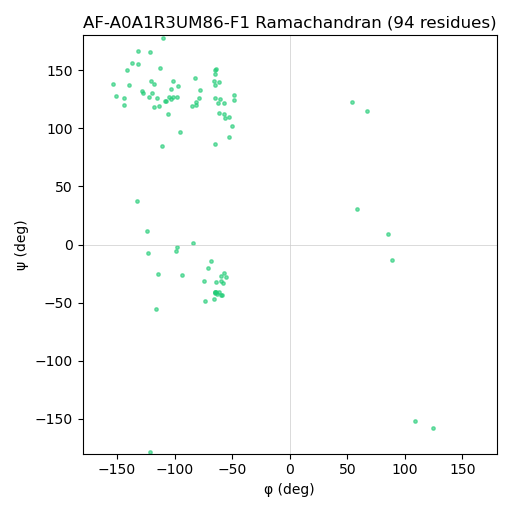3.609 -0.128 -12.247 1.00 48.03 88 PRO A C 1
ATOM 696 O O . PRO A 1 88 ? -23.095 -0.232 -13.359 1.00 48.03 88 PRO A O 1
ATOM 699 N N . ASP A 1 89 ? -24.380 -1.055 -11.687 1.00 48.03 89 ASP A N 1
ATOM 700 C CA . ASP A 1 89 ? -25.007 -2.146 -12.394 1.00 48.03 89 ASP A CA 1
ATOM 701 C C . ASP A 1 89 ? -25.669 -1.506 -13.607 1.00 48.03 89 ASP A C 1
ATOM 703 O O . ASP A 1 89 ? -26.381 -0.503 -13.478 1.00 48.03 89 ASP A O 1
ATOM 707 N N . ASP A 1 90 ? -25.305 -2.012 -14.779 1.00 50.22 90 ASP A N 1
ATOM 708 C CA . ASP A 1 90 ? -25.972 -1.743 -16.036 1.00 50.22 90 ASP A CA 1
ATOM 709 C C . ASP A 1 90 ? -27.456 -2.051 -15.817 1.00 50.22 90 ASP A C 1
ATOM 711 O O . ASP A 1 90 ? -27.901 -3.195 -15.864 1.00 50.22 90 ASP A O 1
ATOM 715 N N . GLY A 1 91 ? -28.204 -1.011 -15.449 1.00 54.22 91 GLY A N 1
ATOM 716 C CA . GLY A 1 91 ? -29.642 -1.048 -15.282 1.00 54.22 91 GLY A CA 1
ATOM 717 C C . GLY A 1 91 ? -30.269 -1.310 -16.642 1.00 54.22 91 GLY A C 1
ATOM 718 O O . GLY A 1 91 ? -30.623 -0.373 -17.352 1.00 54.22 91 GLY A O 1
ATOM 719 N N . GLY A 1 92 ? -30.380 -2.589 -16.992 1.00 44.12 92 GLY A N 1
ATOM 720 C CA . GLY A 1 92 ? -30.858 -3.078 -18.282 1.00 44.12 92 GLY A CA 1
ATOM 721 C C . GLY A 1 92 ? -31.895 -4.197 -18.170 1.00 44.12 92 GLY A C 1
ATOM 722 O O . GLY A 1 92 ? -31.871 -5.117 -18.970 1.00 44.12 92 GLY A O 1
ATOM 723 N N . ASN A 1 93 ? -32.776 -4.092 -17.171 1.00 51.03 93 ASN A N 1
ATOM 724 C CA . ASN A 1 93 ? -34.123 -4.669 -17.031 1.00 51.03 93 ASN A CA 1
ATOM 725 C C . ASN A 1 93 ? -34.350 -6.203 -17.184 1.00 51.03 93 ASN A C 1
ATOM 727 O O . ASN A 1 93 ? -34.150 -6.773 -18.256 1.00 51.03 93 ASN A O 1
ATOM 731 N N . PRO A 1 94 ? -34.923 -6.873 -16.161 1.00 55.69 94 PRO A N 1
ATOM 732 C CA . PRO A 1 94 ? -35.564 -8.175 -16.311 1.00 55.69 94 PRO A CA 1
ATOM 733 C C . PRO A 1 94 ? -37.008 -8.031 -16.831 1.00 55.69 94 PRO A C 1
ATOM 735 O O . PRO A 1 94 ? -37.743 -7.168 -16.366 1.00 55.69 94 PRO A O 1
ATOM 738 N N . HIS A 1 95 ? -37.424 -8.969 -17.690 1.00 41.53 95 HIS A N 1
ATOM 739 C CA . HIS A 1 95 ? -38.809 -9.249 -18.115 1.00 41.53 95 HIS A CA 1
ATOM 740 C C . HIS A 1 95 ? -39.530 -8.177 -18.957 1.00 41.53 95 HIS A C 1
ATOM 742 O O . HIS A 1 95 ? -39.887 -7.124 -18.445 1.00 41.53 95 HIS A O 1
ATOM 748 N N . GLU A 1 96 ? -39.842 -8.532 -20.208 1.00 46.44 96 GLU A N 1
ATOM 749 C CA . GLU A 1 96 ? -41.205 -8.570 -20.782 1.00 46.44 96 GLU A CA 1
ATOM 750 C C . GLU A 1 96 ? -41.245 -9.564 -21.955 1.00 46.44 96 GLU A C 1
ATOM 752 O O . GLU A 1 96 ? -40.268 -9.596 -22.741 1.00 46.44 96 GLU A O 1
#

pLDDT: mean 84.73, std 16.34, range [40.12, 97.56]

Radius of gyration: 16.27 Å; Cα contacts (8 Å, |Δi|>4): 152; chains: 1; bounding box: 62×22×37 Å

Sequence (96 aa):
MALPLRASQLPVKYERSREAHRPGQTIYEVTGSGLYRVTEASRGEFDVATLTQIGWTELIRLDVSDDVFTALEAMQAWLDVQTPTLRPDDGGNPHE

Secondary structure (DSSP, 8-state):
-PPPPPGGGSPEEEEE--BTTB-EEEEEEETTTEEEEEEEEETTEEEEEEEETTEEEEEEEE-GGGT--SHHHHHHHHHHHHS-------------

Foldseek 3Di:
DDDQDALVPWDWPDWDDDDPPAWTKTWTQDVPQGIWMWTHPDQFWIWIWGQDPVGTDTDDITGVVNVDGDSRVVVRVVSCVVVVPPPPPPPDDDDD

Nearest PDB structures (foldseek):
  7agw-assembly1_B  TM=6.468E-01  e=4.556E-01  Bacillus subtilis subsp. subtilis str. 168
  7aht-assembly1_A  TM=6.675E-01  e=2.016E+00  Bacillus subtilis subsp. subtilis str. 168
  4fma-assembly1_A  TM=5.369E-01  e=2.965E+00  Escherichia coli
  4fma-assembly18_J  TM=5.371E-01  e=6.069E+00  Escherichia coli
  8bd7-assembly1_V  TM=5.528E-01  e=9.430E+00  Chlamydomonas reinhardtii